Protein AF-A0A923ULU2-F1 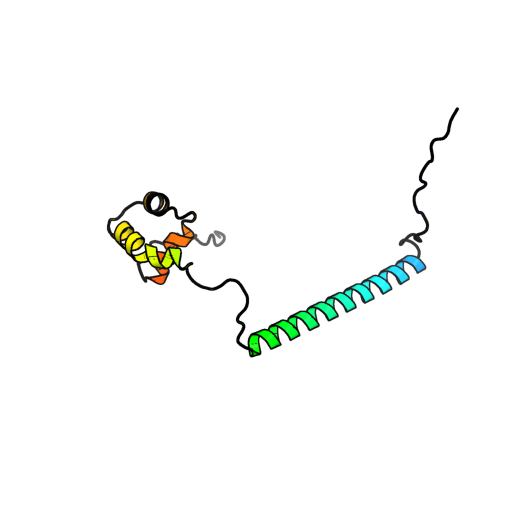(afdb_monomer_lite)

Radius of gyration: 29.79 Å; chains: 1; bounding box: 78×54×66 Å

Secondary structure (DSSP, 8-state):
------------S--TTSHHHHHHHHHHHHHHHHHHHHHHHHHHHHHHHHHHTT---SSPPS--HHHHHHHHHHHHHHHTT--HHHHHHHTT-S-HHHHHHHHHHTT-----------PPP-

Foldseek 3Di:
DDDDDDPDDDPPQDPCPDPVNVVVVVVVVVVVVVVVVVVVVVVVVVVVVCVVVVDPDDDDDDDDPLLVVCLVVLVVCVVVVHDLVVSCVVSVPPDSVSSVSSCVVVVNDDDDPDDPPPPPDD

Sequence (122 aa):
MGCYLTLGPIRDLQPTTTETGEFVFKLFALLAEHERKRLIRRTKAGQEAARARGRMGGRPKGLSPRYQAIAPMVISAYKEQRSIREIMKAFSIPSTTTVYKILTDNNVPFQVYKKLNNDPIN

Structure (mmCIF, N/CA/C/O backbone):
data_AF-A0A923ULU2-F1
#
_entry.id   AF-A0A923ULU2-F1
#
loop_
_atom_site.group_PDB
_atom_site.id
_atom_site.type_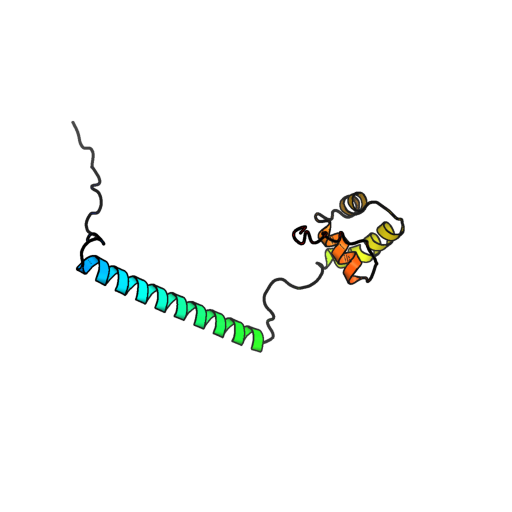symbol
_atom_site.label_atom_id
_atom_site.label_alt_id
_atom_site.label_comp_id
_atom_site.label_asym_id
_atom_site.label_entity_id
_atom_site.label_seq_id
_atom_site.pdbx_PDB_ins_code
_atom_site.Cartn_x
_atom_site.Cartn_y
_atom_site.Cartn_z
_atom_site.occupancy
_atom_site.B_iso_or_equiv
_atom_site.auth_seq_id
_atom_site.auth_comp_id
_atom_site.auth_asym_id
_atom_site.auth_atom_id
_atom_site.pdbx_PDB_model_num
ATOM 1 N N . MET A 1 1 ? 59.810 -13.748 -9.762 1.00 42.03 1 MET A N 1
ATOM 2 C CA . MET A 1 1 ? 59.416 -14.100 -11.144 1.00 42.03 1 MET A CA 1
ATOM 3 C C . MET A 1 1 ? 58.094 -14.853 -11.044 1.00 42.03 1 MET A C 1
ATOM 5 O O . MET A 1 1 ? 58.118 -15.995 -10.636 1.00 42.03 1 MET A O 1
ATOM 9 N N . GLY A 1 2 ? 56.897 -14.298 -11.192 1.00 49.22 2 GLY A N 1
ATOM 10 C CA . GLY A 1 2 ? 56.445 -13.125 -11.926 1.00 49.22 2 GLY A CA 1
ATOM 11 C C . GLY A 1 2 ? 55.300 -13.592 -12.824 1.00 49.22 2 GLY A C 1
ATOM 12 O O . GLY A 1 2 ? 55.576 -14.187 -13.853 1.00 49.22 2 GLY A O 1
ATOM 13 N N . CYS A 1 3 ? 54.046 -13.372 -12.424 1.00 42.38 3 CYS A N 1
ATOM 14 C CA . CYS A 1 3 ? 52.924 -13.237 -13.355 1.00 42.38 3 CYS A CA 1
ATOM 15 C C . CYS A 1 3 ? 51.707 -12.692 -12.596 1.00 42.38 3 CYS A C 1
ATOM 17 O O . CYS A 1 3 ? 51.055 -13.404 -11.837 1.00 42.38 3 CYS A O 1
ATOM 19 N N . TYR A 1 4 ? 51.435 -11.404 -12.762 1.00 55.22 4 TYR A N 1
ATOM 20 C CA . TYR A 1 4 ? 50.196 -10.753 -12.352 1.00 55.22 4 TYR A CA 1
ATOM 21 C C . TYR A 1 4 ? 49.345 -10.626 -13.616 1.00 55.22 4 TYR A C 1
ATOM 23 O O . TYR A 1 4 ? 49.700 -9.872 -14.520 1.00 55.22 4 TYR A O 1
ATOM 31 N N . LEU A 1 5 ? 48.249 -11.385 -13.709 1.00 53.09 5 LEU A N 1
ATOM 32 C CA . LEU A 1 5 ? 47.246 -11.153 -14.747 1.00 53.09 5 LEU A CA 1
ATOM 33 C C . LEU A 1 5 ? 46.567 -9.810 -14.463 1.00 53.09 5 LEU A C 1
ATOM 35 O O . LEU A 1 5 ? 45.809 -9.674 -13.503 1.00 53.09 5 LEU A O 1
ATOM 39 N N . THR A 1 6 ? 46.828 -8.816 -15.302 1.00 56.81 6 THR A N 1
ATOM 40 C CA . THR A 1 6 ? 46.081 -7.563 -15.312 1.00 56.81 6 THR A CA 1
ATOM 41 C C . THR A 1 6 ? 44.824 -7.751 -16.165 1.00 56.81 6 THR A C 1
ATOM 43 O O . THR A 1 6 ? 44.886 -7.847 -17.388 1.00 56.81 6 THR A O 1
ATOM 46 N N . LEU A 1 7 ? 43.656 -7.825 -15.520 1.00 64.00 7 LEU A N 1
ATOM 47 C CA . LEU A 1 7 ? 42.360 -7.673 -16.191 1.00 64.00 7 LEU A CA 1
ATOM 48 C C . LEU A 1 7 ? 42.274 -6.241 -16.741 1.00 64.00 7 LEU A C 1
ATOM 50 O O . LEU A 1 7 ? 42.073 -5.289 -15.988 1.00 64.00 7 LEU A O 1
ATOM 54 N N . GLY A 1 8 ? 42.484 -6.080 -18.048 1.00 64.38 8 GLY A N 1
ATOM 55 C CA . GLY A 1 8 ? 42.279 -4.805 -18.735 1.00 64.38 8 GLY A CA 1
ATOM 56 C C . GLY A 1 8 ? 40.793 -4.413 -18.749 1.00 64.38 8 GLY A C 1
ATOM 57 O O . GLY A 1 8 ? 39.933 -5.294 -18.807 1.00 64.38 8 GLY A O 1
ATOM 58 N N . PRO A 1 9 ? 40.453 -3.112 -18.686 1.00 66.38 9 PRO A N 1
ATOM 59 C CA . PRO A 1 9 ? 39.063 -2.676 -18.724 1.00 66.38 9 PRO A CA 1
ATOM 60 C C . PRO A 1 9 ? 38.436 -2.963 -20.095 1.00 66.38 9 PRO A C 1
ATOM 62 O O . PRO A 1 9 ? 39.043 -2.689 -21.130 1.00 66.38 9 PRO A O 1
ATOM 65 N N . ILE A 1 10 ? 37.206 -3.482 -20.081 1.00 65.12 10 ILE A N 1
ATOM 66 C CA . ILE A 1 10 ? 36.371 -3.755 -21.259 1.00 65.12 10 ILE A CA 1
ATOM 67 C C . ILE A 1 10 ? 36.063 -2.417 -21.946 1.00 65.12 10 ILE A C 1
ATOM 69 O O . ILE A 1 10 ? 35.285 -1.614 -21.431 1.00 65.12 10 ILE A O 1
ATOM 73 N N . ARG A 1 11 ? 36.717 -2.150 -23.081 1.00 55.72 11 ARG A N 1
ATOM 74 C CA . ARG A 1 11 ? 36.600 -0.902 -23.861 1.00 55.72 11 ARG A CA 1
ATOM 75 C C . ARG A 1 11 ? 35.772 -1.065 -25.141 1.00 55.72 11 ARG A C 1
ATOM 77 O O . ARG A 1 11 ? 35.793 -0.182 -25.989 1.00 55.72 11 ARG A O 1
ATOM 84 N N . ASP A 1 12 ? 35.006 -2.145 -25.260 1.00 59.03 12 ASP A N 1
ATOM 85 C CA . ASP A 1 12 ? 34.296 -2.485 -26.504 1.00 59.03 12 ASP A CA 1
ATOM 86 C C . ASP A 1 12 ? 32.948 -1.758 -26.669 1.00 59.03 12 ASP A C 1
ATOM 88 O O . ASP A 1 12 ? 32.219 -1.983 -27.633 1.00 59.03 12 ASP A O 1
ATOM 92 N N . LEU A 1 13 ? 32.603 -0.859 -25.743 1.00 60.06 13 LEU A N 1
ATOM 93 C CA . LEU A 1 13 ? 31.455 0.034 -25.873 1.00 60.06 13 LEU A CA 1
ATOM 94 C C . LEU A 1 13 ? 31.911 1.339 -26.524 1.00 60.06 13 LEU A C 1
ATOM 96 O O . LEU A 1 13 ? 32.679 2.104 -25.938 1.00 60.06 13 LEU A O 1
ATOM 100 N N . GLN A 1 14 ? 31.418 1.595 -27.738 1.00 61.44 14 GLN A N 1
ATOM 101 C CA . GLN A 1 14 ? 31.609 2.873 -28.418 1.00 61.44 14 GLN A CA 1
ATOM 102 C C . GLN A 1 14 ? 31.207 4.028 -27.484 1.00 61.44 14 GLN A C 1
ATOM 104 O O . GLN A 1 14 ? 30.154 3.958 -26.843 1.00 61.44 14 GLN A O 1
ATOM 109 N N . PRO A 1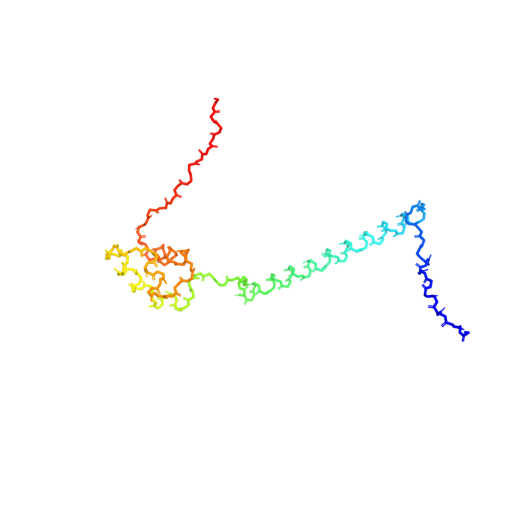 15 ? 32.014 5.097 -27.393 1.00 62.44 15 PRO A N 1
ATOM 110 C CA . PRO A 1 15 ? 31.695 6.227 -26.535 1.00 62.44 15 PRO A CA 1
ATOM 111 C C . PRO A 1 15 ? 30.379 6.871 -26.988 1.00 62.44 15 PRO A C 1
ATOM 113 O O . PRO A 1 15 ? 30.224 7.231 -28.157 1.00 62.44 15 PRO A O 1
ATOM 116 N N . THR A 1 16 ? 29.446 7.075 -26.053 1.00 63.69 16 THR A N 1
ATOM 117 C CA . THR A 1 16 ? 28.135 7.720 -26.293 1.00 63.69 16 THR A CA 1
ATOM 118 C C . THR A 1 16 ? 28.243 9.172 -26.771 1.00 63.69 16 THR A C 1
ATOM 120 O O . THR A 1 16 ? 27.237 9.789 -27.091 1.00 63.69 16 THR A O 1
ATOM 123 N N . THR A 1 17 ? 29.460 9.715 -26.804 1.00 68.62 17 THR A N 1
ATOM 124 C CA . THR A 1 17 ? 29.824 11.063 -27.253 1.00 68.62 17 THR A CA 1
ATOM 125 C C . THR A 1 17 ? 30.060 11.165 -28.766 1.00 68.62 17 THR A C 1
ATOM 127 O O . THR A 1 17 ? 30.381 12.242 -29.253 1.00 68.62 17 THR A O 1
ATOM 130 N N . THR A 1 18 ? 29.960 10.060 -29.516 1.00 82.19 18 THR A N 1
ATOM 131 C CA . THR A 1 18 ? 29.971 10.086 -30.992 1.00 82.19 18 THR A CA 1
ATOM 132 C C . THR A 1 18 ? 28.547 10.148 -31.541 1.00 82.19 18 THR A C 1
ATOM 134 O O . THR A 1 18 ? 27.667 9.500 -30.985 1.00 82.19 18 THR A O 1
ATOM 137 N N . GLU A 1 19 ? 28.332 10.844 -32.664 1.00 81.38 19 GLU A N 1
ATOM 138 C CA . GLU A 1 19 ? 27.024 10.966 -33.349 1.00 81.38 19 GLU A CA 1
ATOM 139 C C . GLU A 1 19 ? 26.315 9.605 -33.523 1.00 81.38 19 GLU A C 1
ATOM 141 O O . GLU A 1 19 ? 25.131 9.443 -33.222 1.00 81.38 19 GLU A O 1
ATOM 146 N N . THR A 1 20 ? 27.068 8.576 -33.930 1.00 83.94 20 THR A N 1
ATOM 147 C CA . THR A 1 20 ? 26.568 7.198 -34.056 1.00 83.94 20 THR A CA 1
ATOM 148 C C . THR A 1 20 ? 26.207 6.582 -32.701 1.00 83.94 20 THR A C 1
ATOM 150 O O . THR A 1 20 ? 25.182 5.912 -32.577 1.00 83.94 20 THR A O 1
ATOM 153 N N . GLY A 1 21 ? 27.025 6.811 -31.669 1.00 83.81 21 GLY A N 1
ATOM 154 C CA . GLY A 1 21 ? 26.777 6.326 -30.310 1.00 83.81 21 GLY A CA 1
ATOM 155 C C . GLY A 1 21 ? 25.544 6.971 -29.676 1.00 83.81 21 GLY A C 1
ATOM 156 O O . GLY A 1 21 ? 24.751 6.282 -29.036 1.00 83.81 21 GLY A O 1
ATOM 157 N N . GLU A 1 22 ? 25.329 8.265 -29.914 1.00 84.12 22 GLU A N 1
ATOM 158 C CA . GLU A 1 22 ? 24.141 8.986 -29.459 1.00 84.12 22 GLU A CA 1
ATOM 159 C C . GLU A 1 22 ? 22.870 8.471 -30.149 1.00 84.12 22 GLU A C 1
ATOM 161 O O . GLU A 1 22 ? 21.857 8.238 -29.483 1.00 84.12 22 GLU A O 1
ATOM 166 N N . PHE A 1 23 ? 22.915 8.231 -31.464 1.00 88.25 23 PHE A N 1
ATOM 167 C CA . PHE A 1 23 ? 21.787 7.657 -32.200 1.00 88.25 23 PHE A CA 1
ATOM 168 C C . PHE A 1 23 ? 21.398 6.271 -31.669 1.00 88.25 23 PHE A C 1
ATOM 170 O O . PHE A 1 23 ? 20.228 6.024 -31.360 1.00 88.25 23 PHE A O 1
ATOM 177 N N . VAL A 1 24 ? 22.377 5.377 -31.514 1.00 89.25 24 VAL A N 1
ATOM 178 C CA . VAL A 1 24 ? 22.149 4.016 -31.010 1.00 89.25 24 VAL A CA 1
ATOM 179 C C . VAL A 1 24 ? 21.623 4.050 -29.573 1.00 89.25 24 VAL A C 1
ATOM 181 O O . VAL A 1 24 ? 20.665 3.345 -29.249 1.00 89.25 24 VAL A O 1
ATOM 184 N N . PHE A 1 25 ? 22.175 4.921 -28.725 1.00 88.19 25 PHE A N 1
ATOM 185 C CA . PHE A 1 25 ? 21.691 5.115 -27.361 1.00 88.19 25 PHE A CA 1
ATOM 186 C C . PHE A 1 25 ? 20.231 5.590 -27.329 1.00 88.19 25 PHE A C 1
ATOM 188 O O . PHE A 1 25 ? 19.416 5.025 -26.597 1.00 88.19 25 PHE A O 1
ATOM 195 N N . LYS A 1 26 ? 19.868 6.575 -28.161 1.00 91.12 26 LYS A N 1
ATOM 196 C CA . LYS A 1 26 ? 18.485 7.066 -28.276 1.00 91.12 26 LYS A CA 1
ATOM 197 C C . LYS A 1 26 ? 17.531 5.977 -28.762 1.00 91.12 26 LYS A C 1
ATOM 199 O O . LYS A 1 26 ? 16.446 5.840 -28.203 1.00 91.12 26 LYS A O 1
ATOM 204 N N . LEU A 1 27 ? 17.928 5.172 -29.747 1.00 93.81 27 LEU A N 1
ATOM 205 C CA . LEU A 1 27 ? 17.113 4.056 -30.231 1.00 93.81 27 LEU A CA 1
ATOM 206 C C . LEU A 1 27 ? 16.822 3.048 -29.110 1.00 93.81 27 LEU A C 1
ATOM 208 O O . LEU A 1 27 ? 15.666 2.686 -28.889 1.00 93.81 27 LEU A O 1
ATOM 212 N N . PHE A 1 28 ? 17.847 2.637 -28.360 1.00 92.81 28 PHE A N 1
ATOM 213 C CA . PHE A 1 28 ? 17.659 1.720 -27.237 1.00 92.81 28 PHE A CA 1
ATOM 214 C C . PHE A 1 28 ? 16.858 2.341 -26.092 1.00 92.81 28 PHE A C 1
ATOM 216 O O . PHE A 1 28 ? 16.044 1.646 -25.485 1.00 92.81 28 PHE A O 1
ATOM 223 N N . ALA A 1 29 ? 17.008 3.641 -25.831 1.00 94.25 29 ALA A N 1
ATOM 224 C CA . ALA A 1 29 ? 16.178 4.347 -24.859 1.00 94.25 29 ALA A CA 1
ATOM 225 C C . ALA A 1 29 ? 14.690 4.316 -25.257 1.00 94.25 29 ALA A C 1
ATOM 227 O O . ALA A 1 29 ? 13.836 3.988 -24.429 1.00 94.25 29 ALA A O 1
ATOM 228 N N . LEU A 1 30 ? 14.378 4.574 -26.533 1.00 96.81 30 LEU A N 1
ATOM 229 C CA . LEU A 1 30 ? 13.013 4.502 -27.065 1.00 96.81 30 LEU A CA 1
ATOM 230 C C . LEU A 1 30 ? 12.438 3.079 -26.983 1.00 96.81 30 LEU A C 1
ATOM 232 O O . LEU A 1 30 ? 11.278 2.898 -26.599 1.00 96.81 30 LEU A O 1
ATOM 236 N N . LEU A 1 31 ? 13.243 2.058 -27.297 1.00 97.00 31 LEU A N 1
ATOM 237 C CA . LEU A 1 31 ? 12.840 0.653 -27.178 1.00 97.00 31 LEU A CA 1
ATOM 238 C C . LEU A 1 31 ? 12.574 0.258 -25.720 1.00 97.00 31 LEU A C 1
ATOM 240 O O . LEU A 1 31 ? 11.526 -0.320 -25.421 1.00 97.00 31 LEU A O 1
ATOM 244 N N . ALA A 1 32 ? 13.463 0.630 -24.799 1.00 96.06 32 ALA A N 1
ATOM 245 C CA . ALA A 1 32 ? 13.292 0.367 -23.373 1.00 96.06 32 ALA A CA 1
ATOM 246 C C . ALA A 1 32 ? 12.012 1.023 -22.826 1.00 96.06 32 ALA A C 1
ATOM 248 O O . ALA A 1 32 ? 11.258 0.415 -22.055 1.00 96.06 32 ALA A O 1
ATOM 249 N N . GLU A 1 33 ? 11.709 2.249 -23.261 1.00 96.12 33 GLU A N 1
ATOM 250 C CA . GLU A 1 33 ? 10.464 2.922 -22.900 1.00 96.12 33 GLU A CA 1
ATOM 251 C C . GLU A 1 33 ? 9.235 2.191 -23.469 1.00 96.12 33 GLU A C 1
ATOM 253 O O . GLU A 1 33 ? 8.230 2.014 -22.766 1.00 96.12 33 GLU A O 1
ATOM 258 N N . HIS A 1 34 ? 9.306 1.721 -24.719 1.00 97.06 34 HIS A N 1
ATOM 259 C CA . HIS A 1 34 ? 8.235 0.948 -25.344 1.00 97.06 34 HIS A CA 1
ATOM 260 C C . HIS A 1 34 ? 7.931 -0.337 -24.561 1.00 97.06 34 HIS A C 1
ATOM 262 O O . HIS A 1 34 ? 6.763 -0.626 -24.266 1.00 97.06 34 HIS A O 1
ATOM 268 N N . GLU A 1 35 ? 8.961 -1.092 -24.180 1.00 97.19 35 GLU A N 1
ATOM 269 C CA . GLU A 1 35 ? 8.805 -2.324 -23.407 1.00 97.19 35 GLU A CA 1
ATOM 270 C C . GLU A 1 35 ? 8.221 -2.062 -22.022 1.00 97.19 35 GLU A C 1
ATOM 272 O O . GLU A 1 35 ? 7.264 -2.732 -21.615 1.00 97.19 35 GLU A O 1
ATOM 277 N N . ARG A 1 36 ? 8.703 -1.024 -21.326 1.00 96.81 36 ARG A N 1
ATOM 278 C CA . ARG A 1 36 ? 8.136 -0.603 -20.040 1.00 96.81 36 ARG A CA 1
ATOM 279 C C . ARG A 1 36 ? 6.647 -0.284 -20.174 1.00 96.81 36 ARG A C 1
ATOM 281 O O . ARG A 1 36 ? 5.838 -0.774 -19.381 1.00 96.81 36 ARG A O 1
ATOM 288 N N . LYS A 1 37 ? 6.255 0.486 -21.197 1.00 97.69 37 LYS A N 1
ATOM 289 C CA . LYS A 1 37 ? 4.841 0.800 -21.475 1.00 97.69 37 LYS A CA 1
ATOM 290 C C . LYS A 1 37 ? 4.033 -0.467 -21.770 1.00 97.69 37 LYS A C 1
ATOM 292 O O . LYS A 1 37 ? 2.915 -0.599 -21.270 1.00 97.69 37 LYS A O 1
ATOM 297 N N . ARG A 1 38 ? 4.583 -1.422 -22.527 1.00 96.94 38 ARG A N 1
ATOM 298 C CA . ARG A 1 38 ? 3.934 -2.713 -22.817 1.00 96.94 38 ARG A CA 1
ATOM 299 C C . ARG A 1 38 ? 3.699 -3.535 -21.549 1.00 96.94 38 ARG A C 1
ATOM 301 O O . ARG A 1 38 ? 2.594 -4.047 -21.370 1.00 96.94 38 ARG A O 1
ATOM 308 N N . LEU A 1 39 ? 4.690 -3.631 -20.666 1.00 97.00 39 LEU A N 1
ATOM 309 C CA . LEU A 1 39 ? 4.562 -4.335 -19.387 1.00 97.00 39 LEU A CA 1
ATOM 310 C C . LEU A 1 39 ? 3.498 -3.687 -18.496 1.00 97.00 39 LEU A C 1
ATOM 312 O O . LEU A 1 39 ? 2.612 -4.382 -18.003 1.00 97.00 39 LEU A O 1
ATOM 316 N N . ILE A 1 40 ? 3.510 -2.356 -18.366 1.00 98.00 40 ILE A N 1
ATOM 317 C CA . ILE A 1 40 ? 2.501 -1.618 -17.589 1.00 98.00 40 ILE A CA 1
ATOM 318 C C . ILE A 1 40 ? 1.090 -1.888 -18.123 1.00 98.00 40 ILE A C 1
ATOM 320 O O . ILE A 1 40 ? 0.188 -2.172 -17.333 1.00 98.00 40 ILE A O 1
ATOM 324 N N . ARG A 1 41 ? 0.889 -1.837 -19.449 1.00 97.31 41 ARG A N 1
ATOM 325 C CA . ARG A 1 41 ? -0.410 -2.144 -20.072 1.00 97.31 41 ARG A CA 1
ATOM 326 C C . ARG A 1 41 ? -0.890 -3.553 -19.715 1.00 97.31 41 ARG A C 1
ATOM 328 O O . ARG A 1 41 ? -2.043 -3.714 -19.329 1.00 97.31 41 ARG A O 1
ATOM 335 N N . ARG A 1 42 ? -0.006 -4.557 -19.769 1.00 97.69 42 ARG A N 1
ATOM 336 C CA . ARG A 1 42 ? -0.348 -5.946 -19.409 1.00 97.69 42 ARG A CA 1
ATOM 337 C C . ARG A 1 42 ? -0.718 -6.091 -17.935 1.00 97.69 42 ARG A C 1
ATOM 339 O O . ARG A 1 42 ? -1.700 -6.758 -17.625 1.00 97.69 42 ARG A O 1
ATOM 346 N N . THR A 1 43 ? 0.018 -5.443 -17.035 1.00 96.62 43 THR A N 1
ATOM 347 C CA . THR A 1 43 ? -0.297 -5.466 -15.600 1.00 96.62 43 THR A CA 1
ATOM 348 C C . THR A 1 43 ? -1.648 -4.817 -15.315 1.00 96.62 43 THR A C 1
ATOM 350 O O . THR A 1 43 ? -2.434 -5.376 -14.554 1.00 96.62 43 THR A O 1
ATOM 353 N N . LYS A 1 44 ? -1.952 -3.677 -15.952 1.00 96.06 44 LYS A N 1
ATOM 354 C CA . LYS A 1 44 ? -3.256 -3.009 -15.816 1.00 96.06 44 LYS A CA 1
ATOM 355 C C . LYS A 1 44 ? -4.400 -3.896 -16.305 1.00 96.06 44 LYS A C 1
ATOM 357 O O . LYS A 1 44 ? -5.318 -4.147 -15.533 1.00 96.06 44 LYS A O 1
ATOM 362 N N . ALA A 1 45 ? -4.277 -4.468 -17.504 1.00 96.88 45 ALA A N 1
ATOM 363 C CA . ALA A 1 45 ? -5.269 -5.399 -18.041 1.00 96.88 45 ALA A CA 1
ATOM 364 C C . ALA A 1 45 ? -5.482 -6.618 -17.118 1.00 96.88 45 ALA A C 1
ATOM 366 O O . ALA A 1 45 ? -6.611 -7.029 -16.860 1.00 96.88 45 ALA A O 1
ATOM 367 N N . GLY A 1 46 ? -4.403 -7.167 -16.547 1.00 95.94 46 GLY A N 1
ATOM 368 C CA . GLY A 1 46 ? -4.490 -8.257 -15.571 1.00 95.94 46 GLY A CA 1
ATOM 369 C C . GLY A 1 46 ? -5.185 -7.853 -14.265 1.00 95.94 46 GLY A C 1
ATOM 370 O O . GLY A 1 46 ? -5.996 -8.616 -13.738 1.00 95.94 46 GLY A O 1
ATOM 371 N N . GLN A 1 47 ? -4.903 -6.652 -13.749 1.00 96.06 47 GLN A N 1
ATOM 372 C CA . GLN A 1 47 ? -5.578 -6.106 -12.568 1.00 96.06 47 GLN A CA 1
ATOM 373 C C . GLN A 1 47 ? -7.067 -5.860 -12.825 1.00 96.06 47 GLN A C 1
ATOM 375 O O . GLN A 1 47 ? -7.885 -6.193 -11.974 1.00 96.06 47 GLN A O 1
ATOM 380 N N . GLU A 1 48 ? -7.429 -5.318 -13.986 1.00 95.00 48 GLU A N 1
ATOM 381 C CA . GLU A 1 48 ? -8.822 -5.109 -14.397 1.00 95.00 48 GLU A CA 1
ATOM 382 C C . GLU A 1 48 ? -9.573 -6.439 -14.501 1.00 95.00 48 GLU A C 1
ATOM 384 O O . GLU A 1 48 ? -10.625 -6.595 -13.885 1.00 95.00 48 GLU A O 1
ATOM 389 N N . ALA A 1 49 ? -8.985 -7.449 -15.149 1.00 96.12 49 ALA A N 1
ATOM 390 C CA . ALA A 1 49 ? -9.558 -8.793 -15.209 1.00 96.12 49 ALA A CA 1
ATOM 391 C C . ALA A 1 49 ? -9.670 -9.461 -13.822 1.00 96.12 49 ALA A C 1
ATOM 393 O O . ALA A 1 49 ? -10.583 -10.244 -13.559 1.00 96.12 49 ALA A O 1
ATOM 394 N N . ALA A 1 50 ? -8.743 -9.190 -12.898 1.00 96.06 50 ALA A N 1
ATOM 395 C CA . ALA A 1 50 ? -8.851 -9.649 -11.512 1.00 96.06 50 ALA A CA 1
ATOM 396 C C . ALA A 1 50 ? -9.983 -8.935 -10.753 1.00 96.06 50 ALA A C 1
ATOM 398 O O . ALA A 1 50 ? -10.728 -9.599 -10.030 1.00 96.06 50 ALA A O 1
ATOM 399 N N . ARG A 1 51 ? -10.146 -7.621 -10.950 1.00 93.94 51 ARG A N 1
ATOM 400 C CA . ARG A 1 51 ? -11.241 -6.832 -10.366 1.00 93.94 51 ARG A CA 1
ATOM 401 C C . ARG A 1 51 ? -12.605 -7.253 -10.899 1.00 93.94 51 ARG A C 1
ATOM 403 O O . ARG A 1 51 ? -13.517 -7.408 -10.100 1.00 93.94 51 ARG A O 1
ATOM 410 N N . ALA A 1 52 ? -12.724 -7.522 -12.200 1.00 94.19 52 ALA A N 1
ATOM 411 C CA . ALA A 1 52 ? -13.947 -8.053 -12.809 1.00 94.19 52 ALA A CA 1
ATOM 412 C C . ALA A 1 52 ? -14.360 -9.408 -12.204 1.00 94.19 52 ALA A C 1
ATOM 414 O O . ALA A 1 52 ? -15.542 -9.685 -12.047 1.00 94.19 52 ALA A O 1
ATOM 415 N N . ARG A 1 53 ? -13.385 -10.225 -11.779 1.00 96.12 53 ARG A N 1
ATOM 416 C CA . ARG A 1 53 ? -13.609 -11.469 -11.016 1.00 96.12 53 ARG A CA 1
ATOM 417 C C . ARG A 1 53 ? -13.875 -11.246 -9.517 1.00 96.12 53 ARG A C 1
ATOM 419 O O . ARG A 1 53 ? -13.862 -12.203 -8.752 1.00 96.12 53 ARG A O 1
ATOM 426 N N . GLY A 1 54 ? -14.049 -10.002 -9.072 1.00 93.00 54 GLY A N 1
ATOM 427 C CA . GLY A 1 54 ? -14.339 -9.648 -7.679 1.00 93.00 54 GLY A CA 1
ATOM 428 C C . GLY A 1 54 ? -13.117 -9.492 -6.765 1.00 93.00 54 GLY A C 1
ATOM 429 O O . GLY A 1 54 ? -13.275 -9.299 -5.560 1.00 93.00 54 GLY A O 1
ATOM 430 N N . ARG A 1 55 ? -11.876 -9.546 -7.280 1.00 92.12 55 ARG A N 1
ATOM 431 C CA . ARG A 1 55 ? -10.684 -9.299 -6.444 1.00 92.12 55 ARG A CA 1
ATOM 432 C C . ARG A 1 55 ? -10.473 -7.794 -6.261 1.00 92.12 55 ARG A C 1
ATOM 434 O O . ARG A 1 55 ? -10.058 -7.107 -7.188 1.00 92.12 55 ARG A O 1
ATOM 441 N N . MET A 1 56 ? -10.677 -7.294 -5.043 1.00 85.50 56 MET A N 1
ATOM 442 C CA . MET A 1 56 ? -10.533 -5.863 -4.717 1.00 85.50 56 MET A CA 1
ATOM 443 C C . MET A 1 56 ? -9.071 -5.366 -4.674 1.00 85.50 56 MET A C 1
ATOM 445 O O . MET A 1 56 ? -8.817 -4.188 -4.924 1.00 85.50 56 MET A O 1
ATOM 449 N N . GLY A 1 57 ? -8.095 -6.256 -4.442 1.00 87.38 57 GLY A N 1
ATOM 450 C CA . GLY A 1 57 ? -6.668 -5.910 -4.342 1.00 87.38 57 GLY A CA 1
ATOM 451 C C . GLY A 1 57 ? -6.327 -4.981 -3.162 1.00 87.38 57 GLY A C 1
ATOM 452 O O . GLY A 1 57 ? -7.200 -4.547 -2.416 1.00 87.38 57 GLY A O 1
ATOM 453 N N . GLY A 1 58 ? -5.040 -4.666 -2.983 1.00 88.88 58 GLY A N 1
ATOM 454 C CA . GLY A 1 58 ? -4.571 -3.740 -1.941 1.00 88.88 58 GLY A CA 1
ATOM 455 C C . GLY A 1 58 ? -4.604 -4.295 -0.508 1.00 88.88 58 GLY A C 1
ATOM 456 O O . GLY A 1 58 ? -4.850 -5.478 -0.279 1.00 88.88 58 GLY A O 1
ATOM 457 N N . ARG A 1 59 ? -4.308 -3.428 0.473 1.00 87.62 59 ARG A N 1
ATOM 458 C CA . ARG A 1 59 ? -4.381 -3.768 1.904 1.00 87.62 59 ARG A CA 1
ATOM 459 C C . ARG A 1 59 ? -5.856 -3.834 2.330 1.00 87.62 59 ARG A C 1
ATOM 461 O O . ARG A 1 59 ? -6.573 -2.870 2.051 1.00 87.62 59 ARG A O 1
ATOM 468 N N . PRO A 1 60 ? -6.314 -4.901 3.014 1.00 85.56 60 PRO A N 1
ATOM 469 C CA . PRO A 1 60 ? -7.691 -4.980 3.493 1.00 85.56 60 PRO A CA 1
ATOM 470 C C . PRO A 1 60 ? -8.023 -3.770 4.372 1.00 85.56 60 PRO A C 1
ATOM 472 O O . PRO A 1 60 ? -7.210 -3.345 5.200 1.00 85.56 60 PRO A O 1
ATOM 475 N N . LYS A 1 61 ? -9.204 -3.191 4.139 1.00 80.75 61 LYS A N 1
ATOM 476 C CA . LYS A 1 61 ? -9.713 -2.054 4.909 1.00 80.75 61 LYS A CA 1
ATOM 477 C C . LYS A 1 61 ? -10.188 -2.525 6.285 1.00 80.75 61 LYS A C 1
ATOM 479 O O . LYS A 1 61 ? -10.670 -3.644 6.422 1.00 80.75 61 LYS A O 1
ATOM 484 N N . GLY A 1 62 ? -10.085 -1.637 7.269 1.00 81.69 62 GLY A N 1
ATOM 485 C CA . GLY A 1 62 ? -10.565 -1.865 8.630 1.00 81.69 62 GLY A CA 1
ATOM 486 C C . GLY A 1 62 ? -9.489 -2.342 9.602 1.00 81.69 62 GLY A C 1
ATOM 487 O O . GLY A 1 62 ? -8.297 -2.436 9.284 1.00 81.69 62 GLY A O 1
ATOM 488 N N . LEU A 1 63 ? -9.924 -2.593 10.833 1.00 82.50 63 LEU A N 1
ATOM 489 C CA . LEU A 1 63 ? -9.074 -3.140 11.877 1.00 82.50 63 LEU A CA 1
ATOM 490 C C . LEU A 1 63 ? -8.798 -4.625 11.652 1.00 82.50 63 LEU A C 1
ATOM 492 O O . LEU A 1 63 ? -9.667 -5.371 11.210 1.00 82.50 63 LEU A O 1
ATOM 496 N N . SER A 1 64 ? -7.595 -5.058 12.037 1.00 86.31 64 SER A N 1
ATOM 497 C CA . SER A 1 64 ? -7.284 -6.485 12.169 1.00 86.31 64 SER A CA 1
ATOM 498 C C . SER A 1 64 ? -8.288 -7.158 13.119 1.00 86.31 64 SER A C 1
ATOM 500 O O . SER A 1 64 ? -8.672 -6.521 14.105 1.00 86.31 64 SER A O 1
ATOM 502 N N . PRO A 1 65 ? -8.658 -8.436 12.903 1.00 86.94 65 PRO A N 1
ATOM 503 C CA . PRO A 1 65 ? -9.581 -9.167 13.776 1.00 86.94 65 PRO A CA 1
ATOM 504 C C . PRO A 1 65 ? -9.211 -9.091 15.264 1.00 86.94 65 PRO A C 1
ATOM 506 O O . PRO A 1 65 ? -10.074 -8.917 16.119 1.00 86.94 65 PRO A O 1
ATOM 509 N N . ARG A 1 66 ? -7.907 -9.104 15.578 1.00 88.69 66 ARG A N 1
ATOM 510 C CA . ARG A 1 66 ? -7.404 -8.917 16.948 1.00 88.69 66 ARG A CA 1
ATOM 511 C C . ARG A 1 66 ? -7.866 -7.593 17.561 1.00 88.69 66 ARG A C 1
ATOM 513 O O . ARG A 1 66 ? -8.246 -7.554 18.725 1.00 88.69 66 ARG A O 1
ATOM 520 N N . TYR A 1 67 ? -7.801 -6.507 16.792 1.00 86.56 67 TYR A N 1
ATOM 521 C CA . TYR A 1 67 ? -8.177 -5.184 17.279 1.00 86.56 67 TYR A CA 1
ATOM 522 C C . TYR A 1 67 ? -9.695 -5.001 17.364 1.00 86.56 67 TYR A C 1
ATOM 524 O O . TYR A 1 67 ? -10.157 -4.245 18.209 1.00 86.56 67 TYR A O 1
ATOM 532 N N . GLN A 1 68 ? -10.464 -5.721 16.543 1.00 87.50 68 GLN A N 1
ATOM 533 C CA . GLN A 1 68 ? -11.924 -5.762 16.657 1.00 87.50 68 GLN A CA 1
ATOM 534 C C . GLN A 1 68 ? -12.359 -6.451 17.959 1.00 87.50 68 GLN A C 1
ATOM 536 O O . GLN A 1 68 ? -13.229 -5.941 18.654 1.00 87.50 68 GLN A O 1
ATOM 541 N N . ALA A 1 69 ? -11.701 -7.550 18.343 1.00 88.88 69 ALA A N 1
ATOM 542 C CA . ALA A 1 69 ? -12.020 -8.275 19.576 1.00 88.88 69 ALA A CA 1
ATOM 543 C C . ALA A 1 69 ? -11.752 -7.455 20.854 1.00 88.88 69 ALA A C 1
ATOM 545 O O . ALA A 1 69 ? -12.527 -7.517 21.804 1.00 88.88 69 ALA A O 1
ATOM 546 N N . ILE A 1 70 ? -10.675 -6.662 20.878 1.00 90.19 70 ILE A N 1
ATOM 547 C CA . ILE A 1 70 ? -10.327 -5.816 22.037 1.00 90.19 70 ILE A CA 1
ATOM 548 C C . ILE A 1 70 ? -11.003 -4.436 22.011 1.00 90.19 70 ILE A C 1
ATOM 550 O O . ILE A 1 70 ? -10.923 -3.705 22.996 1.00 90.19 70 ILE A O 1
ATOM 554 N N . ALA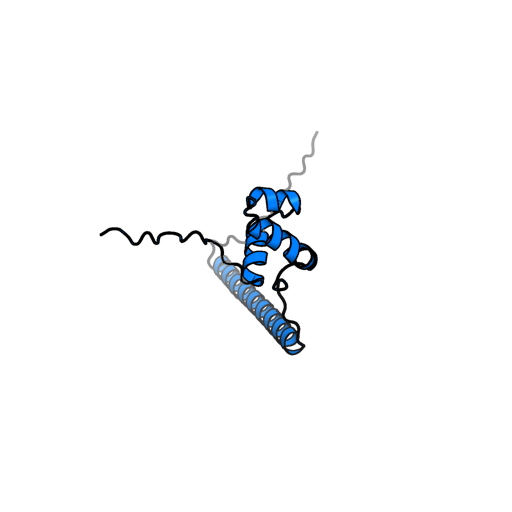 A 1 71 ? -11.654 -4.062 20.903 1.00 89.56 71 ALA A N 1
ATOM 555 C CA . ALA A 1 71 ? -12.328 -2.775 20.743 1.00 89.56 71 ALA A CA 1
ATOM 556 C C . ALA A 1 71 ? -13.263 -2.407 21.913 1.00 89.56 71 ALA A C 1
ATOM 558 O O . ALA A 1 71 ? -13.105 -1.303 22.438 1.00 89.56 71 ALA A O 1
ATOM 559 N N . PRO A 1 72 ? -14.171 -3.285 22.397 1.00 90.00 72 PRO A N 1
ATOM 560 C CA . PRO A 1 72 ? -15.053 -2.934 23.514 1.00 90.00 72 PRO A CA 1
ATOM 561 C C . PRO A 1 72 ? -14.286 -2.606 24.803 1.00 90.00 72 PRO A C 1
ATOM 563 O O . PRO A 1 72 ? -14.655 -1.666 25.505 1.00 90.00 72 PRO A O 1
ATOM 566 N N . MET A 1 73 ? -13.187 -3.316 25.082 1.00 89.62 73 MET A N 1
ATOM 567 C CA . MET A 1 73 ? -12.351 -3.083 26.269 1.00 89.62 73 MET A CA 1
ATOM 568 C C . MET A 1 73 ? -11.567 -1.767 26.174 1.00 89.62 73 MET A C 1
ATOM 570 O O . MET A 1 73 ? -11.392 -1.051 27.157 1.00 89.62 73 MET A O 1
ATOM 574 N N . VAL A 1 74 ? -11.103 -1.423 24.971 1.00 90.25 74 VAL A N 1
ATOM 575 C CA . VAL A 1 74 ? -10.440 -0.139 24.708 1.00 90.25 74 VAL A CA 1
ATOM 576 C C . VAL A 1 74 ? -11.424 1.021 24.890 1.00 90.25 74 VAL A C 1
ATOM 578 O O . VAL A 1 74 ? -11.064 2.048 25.463 1.00 90.25 74 VAL A O 1
ATOM 581 N N . ILE A 1 75 ? -12.674 0.854 24.448 1.00 89.38 75 ILE A N 1
ATOM 582 C CA . ILE A 1 75 ? -13.726 1.869 24.584 1.00 89.38 75 ILE A CA 1
ATOM 583 C C . ILE A 1 75 ? -14.111 2.074 26.051 1.00 89.38 75 ILE A C 1
ATOM 585 O O . ILE A 1 75 ? -14.254 3.222 26.472 1.00 89.38 75 ILE A O 1
ATOM 589 N N . SER A 1 76 ? -14.264 1.004 26.839 1.00 90.38 76 SER A N 1
ATOM 590 C CA . SER A 1 76 ? -14.564 1.134 28.270 1.00 90.38 76 SER A CA 1
ATOM 591 C C . SER A 1 76 ? -13.432 1.850 29.009 1.00 90.38 76 SER A C 1
ATOM 593 O O . SER A 1 76 ? -13.691 2.819 29.717 1.00 90.38 76 SER A O 1
ATOM 595 N N . ALA A 1 77 ? -12.177 1.475 28.743 1.00 89.62 77 ALA A N 1
ATOM 596 C CA . ALA A 1 77 ? -11.007 2.135 29.320 1.00 89.62 77 ALA A CA 1
ATOM 597 C C . ALA A 1 77 ? -10.914 3.627 28.941 1.00 89.62 77 ALA A C 1
ATOM 599 O O . ALA A 1 77 ? -10.501 4.450 29.756 1.00 89.62 77 ALA A O 1
ATOM 600 N N . TYR A 1 78 ? -11.319 3.995 27.721 1.00 88.31 78 TYR A N 1
ATOM 601 C CA . TYR A 1 78 ? -11.379 5.395 27.296 1.00 88.31 78 TYR A CA 1
ATOM 602 C C . TYR A 1 78 ? -12.513 6.170 27.986 1.00 88.31 78 TYR A C 1
ATOM 604 O O . TYR A 1 78 ? -12.313 7.313 28.393 1.00 88.31 78 TYR A O 1
ATOM 612 N N . LYS A 1 79 ? -13.690 5.554 28.174 1.00 87.56 79 LYS A N 1
ATOM 613 C CA . LYS A 1 79 ? -14.810 6.153 28.927 1.00 87.56 79 LYS A CA 1
ATOM 614 C C . LYS A 1 79 ? -14.479 6.361 30.408 1.00 87.56 79 LYS A C 1
ATOM 616 O O . LYS A 1 79 ? -14.922 7.347 30.985 1.00 87.56 79 LYS A O 1
ATOM 621 N N . GLU A 1 80 ? -13.655 5.489 30.987 1.00 89.25 80 GLU A N 1
ATOM 622 C CA . GLU A 1 80 ? -13.047 5.653 32.319 1.00 89.25 80 GLU A CA 1
ATOM 623 C C . GLU A 1 80 ? -11.992 6.779 32.380 1.00 89.25 80 GLU A C 1
ATOM 625 O O . GLU A 1 80 ? -11.360 6.969 33.413 1.00 89.25 80 GLU A O 1
ATOM 630 N N . GLN A 1 81 ? -11.784 7.526 31.288 1.00 84.06 81 GLN A N 1
ATOM 631 C CA . GLN A 1 81 ? -10.809 8.616 31.169 1.00 84.06 81 GLN A CA 1
ATOM 632 C C . GLN A 1 81 ? -9.346 8.186 31.377 1.00 84.06 81 GLN A C 1
ATOM 634 O O . GLN A 1 81 ? -8.497 9.009 31.725 1.00 84.06 81 GLN A O 1
ATOM 639 N N . ARG A 1 82 ? -9.006 6.912 31.123 1.00 85.12 82 ARG A N 1
ATOM 640 C CA . ARG A 1 82 ? -7.603 6.469 31.163 1.00 85.12 82 ARG A CA 1
ATOM 641 C C . ARG A 1 82 ? -6.786 7.133 30.062 1.00 85.12 82 ARG A C 1
ATOM 643 O O . ARG A 1 82 ? -7.282 7.411 28.966 1.00 85.12 82 ARG A O 1
ATOM 650 N N . SER A 1 83 ? -5.497 7.342 30.324 1.00 88.69 83 SER A N 1
ATOM 651 C CA . SER A 1 83 ? -4.627 7.967 29.332 1.00 88.69 83 SER A CA 1
ATOM 652 C C . SER A 1 83 ? -4.436 7.054 28.113 1.00 88.69 83 SER A C 1
ATOM 654 O O . SER A 1 83 ? -4.306 5.834 28.224 1.00 88.69 83 SER A O 1
ATOM 656 N N . ILE A 1 84 ? -4.358 7.638 26.912 1.00 88.56 84 ILE A N 1
ATOM 657 C CA . ILE A 1 84 ? -4.180 6.867 25.665 1.00 88.56 84 ILE A CA 1
ATOM 658 C C . ILE A 1 84 ? -2.901 6.015 25.718 1.00 88.56 84 ILE A C 1
ATOM 660 O O . ILE A 1 84 ? -2.868 4.897 25.206 1.00 88.56 84 ILE A O 1
ATOM 664 N N . ARG A 1 85 ? -1.853 6.513 26.386 1.00 90.19 85 ARG A N 1
ATOM 665 C CA . ARG A 1 85 ? -0.590 5.786 26.578 1.00 90.19 85 ARG A CA 1
ATOM 666 C C . ARG A 1 85 ? -0.760 4.558 27.473 1.00 90.19 85 ARG A C 1
ATOM 668 O O . ARG A 1 85 ? -0.157 3.527 27.186 1.00 90.19 85 ARG A O 1
ATOM 675 N N . GLU A 1 86 ? -1.564 4.648 28.529 1.00 90.94 86 GLU A N 1
ATOM 676 C CA . GLU A 1 86 ? -1.889 3.498 29.382 1.00 90.94 86 GLU A CA 1
ATOM 677 C C . GLU A 1 86 ? -2.700 2.455 28.624 1.00 90.94 86 GLU A C 1
ATOM 679 O O . GLU A 1 86 ? -2.355 1.279 28.670 1.00 90.94 86 GLU A O 1
ATOM 684 N N . ILE A 1 87 ? -3.710 2.881 27.863 1.00 90.00 87 ILE A N 1
ATOM 685 C CA . ILE A 1 87 ? -4.528 1.989 27.030 1.00 90.00 87 ILE A CA 1
ATOM 686 C C . ILE A 1 87 ? -3.640 1.241 26.023 1.00 90.00 87 ILE A C 1
ATOM 688 O O . ILE A 1 87 ? -3.742 0.024 25.875 1.00 90.00 87 ILE A O 1
ATOM 692 N N . MET A 1 88 ? -2.708 1.940 25.370 1.00 92.56 88 MET A N 1
ATOM 693 C CA . MET A 1 88 ? -1.757 1.306 24.454 1.00 92.56 88 MET A CA 1
ATOM 694 C C . MET A 1 88 ? -0.894 0.246 25.137 1.00 92.56 88 MET A C 1
ATOM 696 O O . MET A 1 88 ? -0.707 -0.832 24.574 1.00 92.56 88 MET A O 1
ATOM 700 N N . LYS A 1 89 ? -0.378 0.537 26.337 1.00 92.31 89 LYS A N 1
ATOM 701 C CA . LYS A 1 89 ? 0.435 -0.413 27.106 1.00 92.31 89 LYS A CA 1
ATOM 702 C C . LYS A 1 89 ? -0.394 -1.617 27.554 1.00 92.31 89 LYS A C 1
ATOM 704 O O . LYS A 1 89 ? 0.019 -2.747 27.314 1.00 92.31 89 LYS A O 1
ATOM 709 N N . ALA A 1 90 ? -1.573 -1.379 28.127 1.00 89.75 90 ALA A N 1
ATOM 710 C CA . ALA A 1 90 ? -2.457 -2.416 28.655 1.00 89.75 90 ALA A CA 1
ATOM 711 C C . ALA A 1 90 ? -2.877 -3.427 27.578 1.00 89.75 90 ALA A C 1
ATOM 713 O O . ALA A 1 90 ? -2.830 -4.632 27.801 1.00 89.75 90 ALA A O 1
ATOM 714 N N . PHE A 1 91 ? -3.218 -2.945 26.380 1.00 88.44 91 PHE A N 1
ATOM 715 C CA . PHE A 1 91 ? -3.680 -3.794 25.279 1.00 88.44 91 PHE A CA 1
ATOM 716 C C . PHE A 1 91 ? -2.580 -4.143 24.262 1.00 88.44 91 PHE A C 1
ATOM 718 O O . PHE A 1 91 ? -2.865 -4.730 23.213 1.00 88.44 91 PHE A O 1
ATOM 725 N N . SER A 1 92 ? -1.316 -3.803 24.558 1.00 89.19 92 SER A N 1
ATOM 726 C CA . SER A 1 92 ? -0.157 -4.013 23.673 1.00 89.19 92 SER A CA 1
ATOM 727 C C . SER A 1 92 ? -0.400 -3.512 22.240 1.00 89.19 92 SER A C 1
ATOM 729 O O . SER A 1 92 ? -0.133 -4.207 21.253 1.00 89.19 92 SER A O 1
ATOM 731 N N . ILE A 1 93 ? -0.963 -2.307 22.120 1.00 91.44 93 ILE A N 1
ATOM 732 C CA . ILE A 1 93 ? -1.248 -1.657 20.840 1.00 91.44 93 ILE A CA 1
ATOM 733 C C . ILE A 1 93 ? -0.037 -0.790 20.465 1.00 91.44 93 ILE A C 1
ATOM 735 O O . ILE A 1 93 ? 0.278 0.155 21.186 1.00 91.44 93 ILE A O 1
ATOM 739 N N . PRO A 1 94 ? 0.630 -1.050 19.326 1.00 86.31 94 PRO A N 1
ATOM 740 C CA . PRO A 1 94 ? 1.877 -0.368 18.981 1.00 86.31 94 PRO A CA 1
ATOM 741 C C . PRO A 1 94 ? 1.673 1.070 18.484 1.00 86.31 94 PRO A C 1
ATOM 743 O O . PRO A 1 94 ? 2.606 1.863 18.510 1.00 86.31 94 PRO A O 1
ATOM 746 N N . SER A 1 95 ? 0.474 1.425 18.007 1.00 88.31 95 SER A N 1
ATOM 747 C CA . SER A 1 95 ? 0.203 2.736 17.410 1.00 88.31 95 SER A CA 1
ATOM 748 C C . SER A 1 95 ? -1.013 3.412 18.032 1.00 88.31 95 SER A C 1
ATOM 750 O O . SER A 1 95 ? -2.096 2.827 18.084 1.00 88.31 95 SER A O 1
ATOM 752 N N . THR A 1 96 ? -0.854 4.687 18.394 1.00 87.12 96 THR A N 1
ATOM 753 C CA . THR A 1 96 ? -1.955 5.593 18.766 1.00 87.12 96 THR A CA 1
ATOM 754 C C . THR A 1 96 ? -3.020 5.653 17.674 1.00 87.12 96 THR A C 1
ATOM 756 O O . THR A 1 96 ? -4.210 5.692 17.966 1.00 87.12 96 THR A O 1
ATOM 759 N N . THR A 1 97 ? -2.604 5.572 16.407 1.00 88.31 97 THR A N 1
ATOM 760 C CA . THR A 1 97 ? -3.501 5.578 15.242 1.00 88.31 97 THR A CA 1
ATOM 761 C C . THR A 1 97 ? -4.488 4.417 15.287 1.00 88.31 97 THR A C 1
ATOM 763 O O . THR A 1 97 ? -5.632 4.572 14.877 1.00 88.31 97 THR A O 1
ATOM 766 N N . THR A 1 98 ? -4.074 3.253 15.789 1.00 89.88 98 THR A N 1
ATOM 767 C CA . THR A 1 98 ? -4.970 2.101 15.934 1.00 89.88 98 THR A CA 1
ATOM 768 C C . THR A 1 98 ? -6.020 2.360 17.009 1.00 89.88 98 THR A C 1
ATOM 770 O O . THR A 1 98 ? -7.180 2.041 16.785 1.00 89.88 98 THR A O 1
ATOM 773 N N . VAL A 1 99 ? -5.645 2.986 18.130 1.00 88.69 99 VAL A N 1
ATOM 774 C CA . VAL A 1 99 ? -6.593 3.364 19.193 1.00 88.69 99 VAL A CA 1
ATOM 775 C C . VAL A 1 99 ? -7.610 4.374 18.672 1.00 88.69 99 VAL A C 1
ATOM 777 O O . VAL A 1 99 ? -8.807 4.156 18.811 1.00 88.69 99 VAL A O 1
ATOM 780 N N . TYR A 1 100 ? -7.163 5.425 17.984 1.00 89.75 100 TYR A N 1
ATOM 781 C CA . TYR A 1 100 ? -8.086 6.389 17.383 1.00 89.75 100 TYR A CA 1
ATOM 782 C C . TYR A 1 100 ? -8.982 5.759 16.318 1.00 89.75 100 TYR A C 1
ATOM 784 O O . TYR A 1 100 ? -10.169 6.043 16.306 1.00 89.75 100 TYR A O 1
ATOM 792 N N . LYS A 1 101 ? -8.465 4.847 15.484 1.00 88.62 101 LYS A N 1
ATOM 793 C CA . LYS A 1 101 ? -9.297 4.089 14.534 1.00 88.62 101 LYS A CA 1
ATOM 794 C C . LYS A 1 101 ? -10.371 3.257 15.235 1.00 88.62 101 LYS A C 1
ATOM 796 O O . LYS A 1 101 ? -11.497 3.248 14.764 1.00 88.62 101 LYS A O 1
ATOM 801 N N . ILE A 1 102 ? -10.051 2.610 16.363 1.00 90.38 102 ILE A N 1
ATOM 802 C CA . ILE A 1 102 ? -11.051 1.907 17.189 1.00 90.38 102 ILE A CA 1
ATOM 803 C C . ILE A 1 102 ? -12.153 2.881 17.621 1.00 90.38 102 ILE A C 1
ATOM 805 O O . ILE A 1 102 ? -13.331 2.557 17.499 1.00 90.38 102 ILE A O 1
ATOM 809 N N . LEU A 1 103 ? -11.784 4.068 18.110 1.00 89.94 103 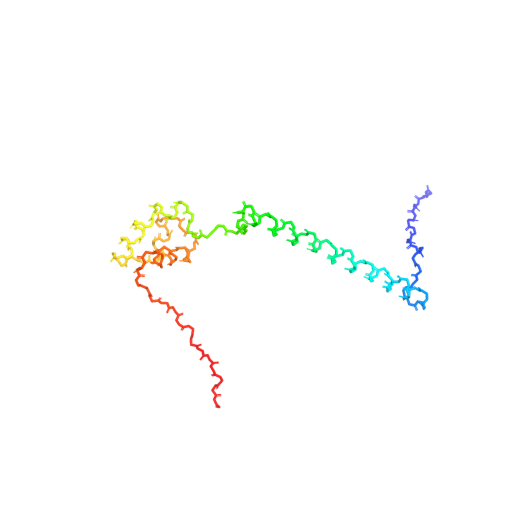LEU A N 1
ATOM 810 C CA . LEU A 1 103 ? -12.745 5.075 18.568 1.00 89.94 103 LEU A CA 1
ATOM 811 C C . LEU A 1 103 ? -13.600 5.623 17.414 1.00 89.94 103 LEU A C 1
ATOM 813 O O . LEU A 1 103 ? -14.819 5.706 17.559 1.00 89.94 103 LEU A O 1
ATOM 817 N N . THR A 1 104 ? -12.987 5.928 16.263 1.00 88.25 104 THR A N 1
ATOM 818 C CA . THR A 1 104 ? -13.681 6.400 15.055 1.00 88.25 104 THR A CA 1
ATOM 819 C C . THR A 1 104 ? -14.671 5.362 14.533 1.00 88.25 104 THR A C 1
ATOM 821 O O . THR A 1 104 ? -15.826 5.702 14.297 1.00 88.25 104 THR A O 1
ATOM 824 N N . ASP A 1 105 ? -14.254 4.099 14.396 1.00 87.25 105 ASP A N 1
ATOM 825 C CA . ASP A 1 105 ? -15.104 3.027 13.858 1.00 87.25 105 ASP A CA 1
ATOM 826 C C . ASP A 1 105 ? -16.315 2.735 14.767 1.00 87.25 105 ASP A C 1
ATOM 828 O O . ASP A 1 105 ? -17.334 2.236 14.298 1.00 87.25 105 ASP A O 1
ATOM 832 N N . ASN A 1 106 ? -16.230 3.084 16.058 1.00 86.62 106 ASN A N 1
ATOM 833 C CA . ASN A 1 106 ? -17.300 2.910 17.046 1.00 86.62 106 ASN A CA 1
ATOM 834 C C . ASN A 1 106 ? -18.033 4.220 17.406 1.00 86.62 106 ASN A C 1
ATOM 836 O O . ASN A 1 106 ? -18.760 4.255 18.397 1.00 86.62 106 ASN A O 1
ATOM 840 N N . ASN A 1 107 ? -17.863 5.291 16.619 1.00 84.44 107 ASN A N 1
ATOM 841 C CA . ASN A 1 107 ? -18.518 6.595 16.810 1.00 84.44 107 ASN A CA 1
ATOM 842 C C . ASN A 1 107 ? -18.288 7.245 18.192 1.00 84.44 107 ASN A C 1
ATOM 844 O O . ASN A 1 107 ? -19.150 7.964 18.699 1.00 84.44 107 ASN A O 1
ATOM 848 N N . VAL A 1 108 ? -17.130 7.018 18.819 1.00 83.38 108 VAL A N 1
ATOM 849 C CA . VAL A 1 108 ? -16.777 7.679 20.083 1.00 83.38 108 VAL A CA 1
ATOM 850 C C . VAL A 1 108 ? -16.100 9.017 19.773 1.00 83.38 108 VAL A C 1
ATOM 852 O O . VAL A 1 108 ? -15.057 9.018 19.115 1.00 83.38 108 VAL A O 1
ATOM 855 N N . PRO A 1 109 ? -16.642 10.162 20.234 1.00 81.69 109 PRO A N 1
ATOM 856 C CA . PRO A 1 109 ? -16.030 11.456 19.971 1.00 81.69 109 PRO A CA 1
ATOM 857 C C . PRO A 1 109 ? -14.692 11.576 20.709 1.00 81.69 109 PRO A C 1
ATOM 859 O O . PRO A 1 109 ? -14.580 11.291 21.904 1.00 81.69 109 PRO A O 1
ATOM 862 N N . PHE A 1 110 ? -13.667 12.032 19.997 1.00 80.94 110 PHE A N 1
ATOM 863 C CA . PHE A 1 110 ? -12.370 12.383 20.565 1.00 80.94 110 PHE A CA 1
ATOM 864 C C . PHE A 1 110 ? -11.878 13.692 19.954 1.00 80.94 110 PHE A C 1
ATOM 866 O O . PHE A 1 110 ? -12.222 14.039 18.823 1.00 80.94 110 PHE A O 1
ATOM 873 N N . GLN A 1 111 ? -11.075 14.432 20.713 1.00 74.44 111 GLN A N 1
ATOM 874 C CA . GLN A 1 111 ? -10.519 15.698 20.252 1.00 74.44 111 GLN A CA 1
ATOM 875 C C . GLN A 1 111 ? -9.419 15.421 19.223 1.00 74.44 111 GLN A C 1
ATOM 877 O O . GLN A 1 111 ? -8.366 14.871 19.551 1.00 74.44 111 GLN A O 1
ATOM 882 N N . VAL A 1 112 ? -9.664 15.785 17.964 1.00 70.75 112 VAL A N 1
ATOM 883 C CA . VAL A 1 112 ? -8.643 15.738 16.913 1.00 70.75 112 VAL A CA 1
ATOM 884 C C . VAL A 1 112 ? -7.806 17.009 17.009 1.00 70.75 112 VAL A C 1
ATOM 886 O O . VAL A 1 112 ? -8.351 18.111 17.053 1.00 70.75 112 VAL A O 1
ATOM 889 N N . TYR A 1 113 ? -6.478 16.879 16.997 1.00 65.00 113 TYR A N 1
ATOM 890 C CA . TYR A 1 113 ? -5.604 18.038 16.823 1.00 65.00 113 TYR A CA 1
ATOM 891 C C . TYR A 1 113 ? -5.877 18.675 15.453 1.00 65.00 113 TYR A C 1
ATOM 893 O O . TYR A 1 113 ? -5.528 18.117 14.409 1.00 65.00 113 TYR A O 1
ATOM 901 N N . LYS A 1 114 ? -6.516 19.847 15.456 1.00 61.00 114 LYS A N 1
ATOM 902 C CA . LYS A 1 114 ? -6.668 20.686 14.270 1.00 61.00 114 LYS A CA 1
ATOM 903 C C . LYS A 1 114 ? -5.330 21.384 14.045 1.00 61.00 114 LYS A C 1
ATOM 905 O O . LYS A 1 114 ? -4.956 22.263 14.816 1.00 61.00 114 LYS A O 1
ATOM 910 N N . LYS A 1 115 ? -4.591 20.978 13.011 1.00 57.06 115 LYS A N 1
ATOM 911 C CA . LYS A 1 115 ? -3.430 21.747 12.556 1.00 57.06 115 LYS A CA 1
A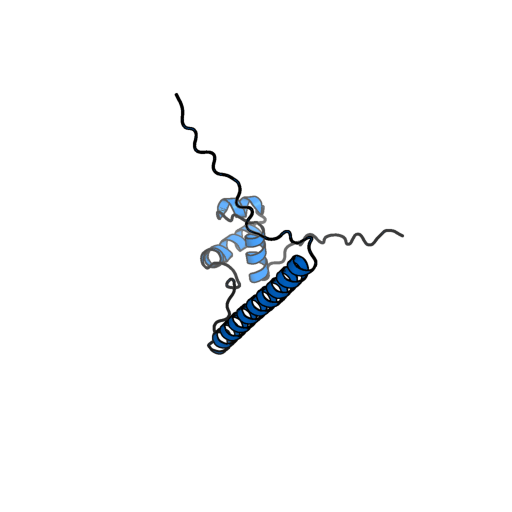TOM 912 C C . LYS A 1 115 ? -3.961 23.124 12.155 1.00 57.06 115 LYS A C 1
ATOM 914 O O . LYS A 1 115 ? -4.819 23.201 11.279 1.00 57.06 115 LYS A O 1
ATOM 919 N N . LEU A 1 116 ? -3.532 24.181 12.843 1.00 66.25 116 LEU A N 1
ATOM 920 C CA . LEU A 1 116 ? -3.828 25.541 12.406 1.00 66.25 116 LEU A CA 1
ATOM 921 C C . LEU A 1 116 ? -3.237 25.682 10.999 1.00 66.25 116 LEU A C 1
ATOM 923 O O . LEU A 1 116 ? -2.056 25.387 10.791 1.00 66.25 116 LEU A O 1
ATOM 927 N N . ASN A 1 117 ? -4.074 26.034 10.023 1.00 62.38 117 ASN A N 1
ATOM 928 C CA . ASN A 1 117 ? -3.580 26.468 8.727 1.00 62.38 117 ASN A CA 1
ATOM 929 C C . ASN A 1 117 ? -2.815 27.760 8.999 1.00 62.38 117 ASN A C 1
ATOM 931 O O . ASN A 1 117 ? -3.412 28.761 9.385 1.00 62.38 117 ASN A O 1
ATOM 935 N N . ASN A 1 118 ? -1.495 27.715 8.861 1.00 65.62 118 ASN A N 1
ATOM 936 C CA . ASN A 1 118 ? -0.714 28.934 8.746 1.00 65.62 118 ASN A CA 1
ATOM 937 C C . ASN A 1 118 ? -0.920 29.431 7.313 1.00 65.62 118 ASN A C 1
ATOM 939 O O . ASN A 1 118 ? -0.074 29.200 6.449 1.00 65.62 118 ASN A O 1
ATOM 943 N N . ASP A 1 119 ? -2.080 30.031 7.051 1.00 70.56 119 ASP A N 1
ATOM 944 C CA . ASP A 1 119 ? -2.218 30.937 5.917 1.00 70.56 119 ASP A CA 1
ATOM 945 C C . ASP A 1 119 ? -1.198 32.069 6.147 1.00 70.56 119 ASP A C 1
ATOM 947 O O . ASP A 1 119 ? -1.027 32.488 7.300 1.00 70.56 119 ASP A O 1
ATOM 951 N N . PRO A 1 120 ? -0.431 32.501 5.127 1.00 63.84 120 PRO A N 1
ATOM 952 C CA . PRO A 1 120 ? 0.593 33.515 5.324 1.00 63.84 120 PRO A CA 1
ATOM 953 C C . PRO A 1 120 ? -0.065 34.757 5.922 1.00 63.84 120 PRO A C 1
ATOM 955 O O . PRO A 1 120 ? -1.001 35.316 5.353 1.00 63.84 120 PRO A O 1
ATOM 958 N N . ILE A 1 121 ? 0.409 35.134 7.109 1.00 58.88 121 ILE A N 1
ATOM 959 C CA . ILE A 1 121 ? 0.101 36.415 7.735 1.00 58.88 121 ILE A CA 1
ATOM 960 C C . ILE A 1 121 ? 0.439 37.484 6.690 1.00 58.88 121 ILE A C 1
ATOM 962 O O . ILE A 1 121 ? 1.549 37.459 6.158 1.00 58.88 121 ILE A O 1
ATOM 966 N N . ASN A 1 122 ? -0.552 38.325 6.373 1.00 46.62 122 ASN A N 1
ATOM 967 C CA . ASN A 1 122 ? -0.435 39.521 5.531 1.00 46.62 122 ASN A CA 1
ATOM 968 C C . ASN A 1 122 ? 0.878 40.276 5.774 1.00 46.62 122 ASN A C 1
ATOM 970 O O . ASN A 1 122 ? 1.131 40.594 6.961 1.00 46.62 122 ASN A O 1
#

pLDDT: mean 83.07, std 13.83, range [42.03, 98.0]